Protein AF-A0A1Y1NL83-F1 (afdb_monomer)

Radius of gyration: 19.1 Å; Cα contacts (8 Å, |Δi|>4): 138; chains: 1; bounding box: 38×52×36 Å

Structure (mmCIF, N/CA/C/O backbone):
data_AF-A0A1Y1NL83-F1
#
_entry.id   AF-A0A1Y1NL83-F1
#
loop_
_atom_site.group_PDB
_atom_site.id
_atom_site.type_symbol
_atom_site.label_atom_id
_atom_site.label_alt_id
_atom_site.label_comp_id
_atom_site.label_asym_id
_atom_site.label_entity_id
_atom_site.label_seq_id
_atom_site.pdbx_PDB_ins_code
_atom_site.Cartn_x
_atom_site.Cartn_y
_atom_site.Cartn_z
_atom_site.occupancy
_atom_site.B_iso_or_equiv
_atom_site.auth_seq_id
_atom_site.auth_comp_id
_atom_site.auth_asym_id
_atom_site.auth_atom_id
_atom_site.pdbx_PDB_model_num
ATOM 1 N N . PRO A 1 1 ? -13.662 3.925 -12.453 1.00 82.75 1 PRO A N 1
ATOM 2 C CA . PRO A 1 1 ? -12.455 3.319 -13.076 1.00 82.75 1 PRO A CA 1
ATOM 3 C C . PRO A 1 1 ? -11.272 3.235 -12.094 1.00 82.75 1 PRO A C 1
ATOM 5 O O . PRO A 1 1 ? -10.586 2.224 -12.087 1.00 82.75 1 PRO A O 1
ATOM 8 N N . CYS A 1 2 ? -11.074 4.260 -11.257 1.00 91.31 2 CYS A N 1
ATOM 9 C CA . CYS A 1 2 ? -10.021 4.361 -10.236 1.00 91.31 2 CYS A CA 1
ATOM 10 C C . CYS A 1 2 ? -10.438 3.704 -8.905 1.00 91.31 2 CYS A C 1
ATOM 12 O O . CYS A 1 2 ? -10.749 4.394 -7.939 1.00 91.31 2 CYS A O 1
ATOM 14 N N . ASN A 1 3 ? -10.553 2.378 -8.871 1.00 91.81 3 ASN A N 1
ATOM 15 C CA . ASN A 1 3 ? -10.803 1.620 -7.640 1.00 91.81 3 ASN A CA 1
ATOM 16 C C . ASN A 1 3 ? -9.880 0.398 -7.585 1.00 91.81 3 ASN A C 1
ATOM 18 O O . ASN A 1 3 ? -9.359 -0.014 -8.624 1.00 91.81 3 ASN A O 1
ATOM 22 N N . PHE A 1 4 ? -9.712 -0.165 -6.384 1.00 90.75 4 PHE A N 1
ATOM 23 C CA . PHE A 1 4 ? -8.847 -1.320 -6.155 1.00 90.75 4 PHE A CA 1
ATOM 24 C C . PHE A 1 4 ? -9.232 -2.497 -7.053 1.00 90.75 4 PHE A C 1
ATOM 26 O O . PHE A 1 4 ? -8.414 -2.936 -7.838 1.00 90.75 4 PHE A O 1
ATOM 33 N N . GLU A 1 5 ? -10.491 -2.929 -7.042 1.00 90.81 5 GLU A N 1
ATOM 34 C CA . GLU A 1 5 ? -10.956 -4.121 -7.770 1.00 90.81 5 GLU A CA 1
ATOM 35 C C . GLU A 1 5 ? -10.702 -4.077 -9.289 1.00 90.81 5 GLU A C 1
ATOM 37 O O . GLU A 1 5 ? -10.311 -5.058 -9.920 1.00 90.81 5 GLU A O 1
ATOM 42 N N . SER A 1 6 ? -10.929 -2.916 -9.906 1.00 90.62 6 SER A N 1
ATOM 43 C CA . SER A 1 6 ? -10.811 -2.719 -11.356 1.00 90.62 6 SER A CA 1
ATOM 44 C C . SER A 1 6 ? -9.396 -2.328 -11.791 1.00 90.62 6 SER A C 1
ATOM 46 O O . SER A 1 6 ? -9.104 -2.295 -12.987 1.00 90.62 6 SER A O 1
ATOM 48 N N . GLY A 1 7 ? -8.510 -1.984 -10.858 1.00 88.94 7 GLY A N 1
ATOM 49 C CA . GLY A 1 7 ? -7.167 -1.504 -11.164 1.00 88.94 7 GLY A CA 1
ATOM 50 C C . GLY A 1 7 ? -6.213 -2.601 -11.663 1.00 88.94 7 GLY A C 1
ATOM 51 O O . GLY A 1 7 ? -5.756 -2.530 -12.809 1.00 88.94 7 GLY A O 1
ATOM 52 N N . PRO A 1 8 ? -5.866 -3.606 -10.836 1.00 85.38 8 PRO A N 1
ATOM 53 C CA . PRO A 1 8 ? -4.797 -4.556 -11.121 1.00 85.38 8 PRO A CA 1
ATOM 54 C C . PRO A 1 8 ? -5.231 -5.591 -12.167 1.00 85.38 8 PRO A C 1
ATOM 56 O O . PRO A 1 8 ? -4.404 -6.052 -12.961 1.00 85.38 8 PRO A O 1
ATOM 59 N N . GLY A 1 9 ? -6.534 -5.892 -12.228 1.00 85.50 9 GLY A N 1
ATOM 60 C CA . GLY A 1 9 ? -7.085 -6.993 -13.019 1.00 85.50 9 GLY A CA 1
ATOM 61 C C . GLY A 1 9 ? -6.785 -8.362 -12.410 1.00 85.50 9 GLY A C 1
ATOM 62 O O . GLY A 1 9 ? -6.584 -9.318 -13.151 1.00 85.50 9 GLY A O 1
ATOM 63 N N . GLU A 1 10 ? -6.697 -8.442 -11.080 1.00 84.31 10 GLU A N 1
ATOM 64 C CA . GLU A 1 10 ? -6.437 -9.692 -10.354 1.00 84.31 10 GLU A CA 1
ATOM 65 C C . GLU A 1 10 ? -7.654 -10.622 -10.315 1.00 84.31 10 GLU A C 1
ATOM 67 O O . GLU A 1 10 ? -7.510 -11.843 -10.339 1.00 84.31 10 GLU A O 1
ATOM 72 N N . ASN A 1 11 ? -8.860 -10.049 -10.303 1.00 86.44 11 ASN A N 1
ATOM 73 C CA . ASN A 1 11 ? -10.109 -10.787 -10.336 1.00 86.44 11 ASN A CA 1
ATOM 74 C C . ASN A 1 11 ? -10.610 -10.905 -11.782 1.00 86.44 11 ASN A C 1
ATOM 76 O O . ASN A 1 11 ? -11.045 -9.921 -12.378 1.00 86.44 11 ASN A O 1
ATOM 80 N N . LEU A 1 12 ? -10.603 -12.124 -12.328 1.00 84.25 12 LEU A N 1
ATOM 81 C CA . LEU A 1 12 ? -11.037 -12.410 -13.704 1.00 84.25 12 LEU A CA 1
ATOM 82 C C . LEU A 1 12 ? -12.517 -12.080 -13.968 1.00 84.25 12 LEU A C 1
ATOM 84 O O . LEU A 1 12 ? -12.919 -11.960 -15.124 1.00 84.25 12 LEU A O 1
ATOM 88 N N . LEU A 1 13 ? -13.330 -11.935 -12.917 1.00 89.81 13 LEU A N 1
ATOM 89 C CA . LEU A 1 13 ? -14.743 -11.559 -13.021 1.00 89.81 13 LEU A CA 1
ATOM 90 C C . LEU A 1 13 ? -14.950 -10.043 -13.167 1.00 89.81 13 LEU A C 1
ATOM 92 O O . LEU A 1 13 ? -16.065 -9.607 -13.454 1.00 89.81 13 LEU A O 1
ATOM 96 N N . ILE A 1 14 ? -13.905 -9.236 -12.964 1.00 88.50 14 ILE A N 1
ATOM 97 C CA . ILE A 1 14 ? -13.971 -7.774 -12.961 1.00 88.50 14 ILE A CA 1
ATOM 98 C C . ILE A 1 14 ? -13.162 -7.229 -14.137 1.00 88.50 14 ILE A C 1
ATOM 100 O O . ILE A 1 14 ? -12.010 -7.595 -14.363 1.00 88.50 14 ILE A O 1
ATOM 104 N N . LEU A 1 15 ? -13.770 -6.324 -14.909 1.00 90.25 15 LEU A N 1
ATOM 105 C CA . LEU A 1 15 ? -13.093 -5.698 -16.041 1.00 90.25 15 LEU A CA 1
ATOM 106 C C . LEU A 1 15 ? -11.929 -4.822 -15.561 1.00 90.25 15 LEU A C 1
ATOM 108 O O . LEU A 1 15 ? -12.107 -3.911 -14.750 1.00 90.25 15 LEU A O 1
ATOM 112 N N . LYS A 1 16 ? -10.744 -5.063 -16.127 1.00 90.38 16 LYS A N 1
ATOM 113 C CA . LYS A 1 16 ? -9.542 -4.283 -15.836 1.00 90.38 16 LYS A CA 1
ATOM 114 C C . LYS A 1 16 ? -9.620 -2.897 -16.481 1.00 90.38 16 LYS A C 1
ATOM 116 O O . LYS A 1 16 ? -9.571 -2.767 -17.701 1.00 90.38 16 LYS A O 1
ATOM 121 N N . ALA A 1 17 ? -9.674 -1.862 -15.649 1.00 91.75 17 ALA A N 1
ATOM 122 C CA . ALA A 1 17 ? -9.566 -0.459 -16.043 1.00 91.75 17 ALA A CA 1
ATOM 123 C C . ALA A 1 17 ? -8.107 0.034 -16.092 1.00 91.75 17 ALA A C 1
ATOM 125 O O . ALA A 1 17 ? -7.806 0.970 -16.834 1.00 91.75 17 ALA A O 1
ATOM 126 N N . GLY A 1 18 ? -7.209 -0.563 -15.294 1.00 89.44 18 GLY A N 1
ATOM 127 C CA . GLY A 1 18 ? -5.777 -0.229 -15.280 1.00 89.44 18 GLY A CA 1
ATOM 128 C C . GLY A 1 18 ? -5.438 1.185 -14.793 1.00 89.44 18 GLY A C 1
ATOM 129 O O . GLY A 1 18 ? -4.314 1.629 -14.994 1.00 89.44 18 GLY A O 1
ATOM 130 N N . GLN A 1 19 ? -6.398 1.898 -14.198 1.00 93.88 19 GLN A N 1
ATOM 131 C CA . GLN A 1 19 ? -6.201 3.246 -13.653 1.00 93.88 19 GLN A CA 1
ATOM 132 C C . GLN A 1 19 ? -5.699 3.191 -12.213 1.00 93.88 19 GLN A C 1
ATOM 134 O O . GLN A 1 19 ? -6.014 2.238 -11.493 1.00 93.88 19 GLN A O 1
ATOM 139 N N . ASP A 1 20 ? -4.967 4.225 -11.789 1.00 93.81 20 ASP A N 1
ATOM 140 C CA . ASP A 1 20 ? -4.488 4.336 -10.416 1.00 93.81 20 ASP A CA 1
ATOM 141 C C . ASP A 1 20 ? -5.633 4.477 -9.404 1.00 93.81 20 ASP A C 1
ATOM 143 O O . ASP A 1 20 ? -6.681 5.062 -9.682 1.00 93.81 20 ASP A O 1
ATOM 147 N N . PHE A 1 21 ? -5.424 3.911 -8.217 1.00 94.31 21 PHE A N 1
ATOM 148 C CA . PHE A 1 21 ? -6.301 4.056 -7.050 1.00 94.31 21 PHE A CA 1
ATOM 149 C C . PHE A 1 21 ? -5.529 4.373 -5.763 1.00 94.31 21 PHE A C 1
ATOM 151 O O . PHE A 1 21 ? -6.127 4.870 -4.812 1.00 94.31 21 PHE A O 1
ATOM 158 N N . TYR A 1 22 ? -4.210 4.146 -5.735 1.00 95.44 22 TYR A N 1
ATOM 159 C CA . TYR A 1 22 ? -3.332 4.620 -4.666 1.00 95.44 22 TYR A CA 1
ATOM 160 C C . TYR A 1 22 ? -2.203 5.477 -5.209 1.00 95.44 22 TYR A C 1
ATOM 162 O O . TYR A 1 22 ? -1.692 5.258 -6.309 1.00 95.44 22 TYR A O 1
ATOM 170 N N . ARG A 1 23 ? -1.788 6.430 -4.373 1.00 96.44 23 ARG A N 1
ATOM 171 C CA . ARG A 1 23 ? -0.662 7.312 -4.630 1.00 96.44 23 ARG A CA 1
ATOM 172 C C . ARG A 1 23 ? 0.192 7.446 -3.380 1.00 96.44 23 ARG A C 1
ATOM 174 O O . ARG A 1 23 ? -0.280 7.912 -2.348 1.00 96.44 23 ARG A O 1
ATOM 181 N N . ILE A 1 24 ? 1.445 7.034 -3.490 1.00 96.81 24 ILE A N 1
ATOM 182 C CA . ILE A 1 24 ? 2.416 7.031 -2.401 1.00 96.81 24 ILE A CA 1
ATOM 183 C C . ILE A 1 24 ? 3.375 8.189 -2.647 1.00 96.81 24 ILE A C 1
ATOM 185 O O . ILE A 1 24 ? 4.128 8.182 -3.622 1.00 96.81 24 ILE A O 1
ATOM 189 N N . PHE A 1 25 ? 3.334 9.190 -1.770 1.00 96.19 25 PHE A N 1
ATOM 190 C CA . PHE A 1 25 ? 4.193 10.367 -1.844 1.00 96.19 25 PHE A CA 1
ATOM 191 C C . PHE A 1 25 ? 5.420 10.182 -0.954 1.00 96.19 25 PHE A C 1
ATOM 193 O O . PHE A 1 25 ? 5.300 9.965 0.249 1.00 96.19 25 PHE A O 1
ATOM 200 N N . GLY A 1 26 ? 6.598 10.293 -1.556 1.00 93.12 26 GLY A N 1
ATOM 201 C CA . GLY A 1 26 ? 7.878 10.349 -0.866 1.00 93.12 26 GLY A CA 1
ATOM 202 C C . GLY A 1 26 ? 8.528 11.722 -1.010 1.00 93.12 26 GLY A C 1
ATOM 203 O O . GLY A 1 26 ? 8.049 12.602 -1.723 1.00 93.12 26 GLY A O 1
ATOM 204 N N . THR A 1 27 ? 9.671 11.902 -0.356 1.00 90.69 27 THR A N 1
ATOM 205 C CA . THR A 1 27 ? 10.441 13.153 -0.442 1.00 90.69 27 THR A CA 1
ATOM 206 C C . THR A 1 27 ? 11.020 13.397 -1.836 1.00 90.69 27 THR A C 1
ATOM 208 O O . THR A 1 27 ? 11.281 14.546 -2.189 1.00 90.69 27 THR A O 1
ATOM 211 N N . GLU A 1 28 ? 11.230 12.343 -2.629 1.00 89.88 28 GLU A N 1
ATOM 212 C CA . GLU A 1 28 ? 11.911 12.402 -3.933 1.00 89.88 28 GLU A CA 1
ATOM 213 C C . GLU A 1 28 ? 10.986 12.204 -5.137 1.00 89.88 28 GLU A C 1
ATOM 215 O O . GLU A 1 28 ? 11.411 12.354 -6.283 1.00 89.88 28 GLU A O 1
ATOM 220 N N . GLY A 1 29 ? 9.723 11.871 -4.894 1.00 92.81 29 GLY A N 1
ATOM 221 C CA . GLY A 1 29 ? 8.799 11.527 -5.956 1.00 92.81 29 GLY A CA 1
ATOM 222 C C . GLY A 1 29 ? 7.520 10.894 -5.442 1.00 92.81 29 GLY A C 1
ATOM 223 O O . GLY A 1 29 ? 7.232 10.880 -4.247 1.00 92.81 29 GLY A O 1
ATOM 224 N N . CYS A 1 30 ? 6.742 10.380 -6.379 1.00 96.25 30 CYS A N 1
ATOM 225 C CA . CYS A 1 30 ? 5.409 9.877 -6.147 1.00 96.25 30 CYS A CA 1
ATOM 226 C C . CYS A 1 30 ? 5.156 8.650 -7.025 1.00 96.25 30 CYS A C 1
ATOM 228 O O . CYS A 1 30 ? 5.276 8.735 -8.246 1.00 96.25 30 CYS A O 1
ATOM 230 N N . LEU A 1 31 ? 4.775 7.531 -6.415 1.00 97.00 31 LEU A N 1
ATOM 231 C CA . LEU A 1 31 ? 4.408 6.301 -7.114 1.00 97.00 31 LEU A CA 1
ATOM 232 C C . LEU A 1 31 ? 2.887 6.149 -7.131 1.00 97.00 31 LEU A C 1
ATOM 234 O O . LEU A 1 31 ? 2.254 6.235 -6.077 1.00 97.00 31 LEU A O 1
ATOM 238 N N . SER A 1 32 ? 2.303 5.888 -8.297 1.00 96.00 32 SER A N 1
ATOM 239 C CA . SER A 1 32 ? 0.904 5.476 -8.418 1.00 96.00 32 SER A CA 1
ATOM 240 C C . SER A 1 32 ? 0.768 3.978 -8.705 1.00 96.00 32 SER A C 1
ATOM 242 O O . SER A 1 32 ? 1.616 3.350 -9.347 1.00 96.00 32 SER A O 1
ATOM 244 N N . VAL A 1 33 ? -0.295 3.392 -8.150 1.00 93.88 33 VAL A N 1
ATOM 245 C CA . VAL A 1 33 ? -0.607 1.959 -8.217 1.00 93.88 33 VAL A CA 1
ATOM 246 C C . VAL A 1 33 ? -2.039 1.803 -8.730 1.00 93.88 33 VAL A C 1
ATOM 248 O O . VAL A 1 33 ? -2.924 2.509 -8.237 1.00 93.88 33 VAL A O 1
ATOM 251 N N . PRO A 1 34 ? -2.294 0.905 -9.701 1.00 91.94 34 PRO A N 1
ATOM 252 C CA . PRO A 1 34 ? -1.407 -0.122 -10.247 1.00 91.94 34 PRO A CA 1
ATOM 253 C C . PRO A 1 34 ? -0.832 0.243 -11.622 1.00 91.94 34 PRO A C 1
ATOM 255 O O . PRO A 1 34 ? -0.259 -0.623 -12.273 1.00 91.94 34 PRO A O 1
ATOM 258 N N . ASP A 1 35 ? -0.997 1.488 -12.076 1.00 92.81 35 ASP A N 1
ATOM 259 C CA . ASP A 1 35 ? -0.529 1.984 -13.379 1.00 92.81 35 ASP A CA 1
ATOM 260 C C . ASP A 1 35 ? 1.004 2.148 -13.459 1.00 92.81 35 ASP A C 1
ATOM 262 O O . ASP A 1 35 ? 1.546 2.437 -14.525 1.00 92.81 35 ASP A O 1
ATOM 266 N N . ARG A 1 36 ? 1.701 1.927 -12.333 1.00 93.69 36 ARG A N 1
ATOM 267 C CA . ARG A 1 36 ? 3.165 1.828 -12.212 1.00 93.69 36 ARG A CA 1
ATOM 268 C C . ARG A 1 36 ? 3.894 3.113 -12.590 1.00 93.69 36 ARG A C 1
ATOM 270 O O . ARG A 1 36 ? 5.069 3.064 -12.959 1.00 93.69 36 ARG A O 1
ATOM 277 N N . ALA A 1 37 ? 3.225 4.261 -12.508 1.00 96.31 37 ALA A N 1
ATOM 278 C CA . ALA A 1 37 ? 3.850 5.532 -12.825 1.00 96.31 37 ALA A CA 1
ATOM 279 C C . ALA A 1 37 ? 4.629 6.063 -11.616 1.00 96.31 37 ALA A C 1
ATOM 281 O O . ALA A 1 37 ? 4.061 6.424 -10.585 1.00 96.31 37 ALA A O 1
ATOM 282 N N . LEU A 1 38 ? 5.947 6.144 -11.764 1.00 96.81 38 LEU A N 1
ATOM 283 C CA . LEU A 1 38 ? 6.826 6.870 -10.864 1.00 96.81 38 LEU A CA 1
ATOM 284 C C . LEU A 1 38 ? 7.055 8.276 -11.415 1.00 96.81 38 LEU A C 1
ATOM 286 O O . LEU A 1 38 ? 7.624 8.456 -12.492 1.00 96.81 38 LEU A O 1
ATOM 290 N N . TRP A 1 39 ? 6.626 9.268 -10.650 1.00 95.44 39 TRP A N 1
ATOM 2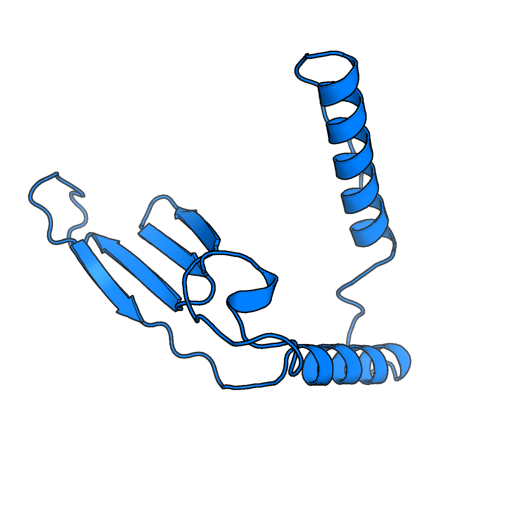91 C CA . TRP A 1 39 ? 6.841 10.680 -10.920 1.00 95.44 39 TRP A CA 1
ATOM 292 C C . TRP A 1 39 ? 7.969 11.206 -10.041 1.00 95.44 39 TRP A C 1
ATOM 294 O O . TRP A 1 39 ? 7.956 10.998 -8.829 1.00 95.44 39 TRP A O 1
ATOM 304 N N . SER A 1 40 ? 8.932 11.908 -10.625 1.00 94.00 40 SER A N 1
ATOM 305 C CA . SER A 1 40 ? 10.049 12.511 -9.889 1.00 94.00 40 SER A CA 1
ATOM 306 C C . SER A 1 40 ? 10.541 13.786 -10.572 1.00 94.00 40 SER A C 1
ATOM 308 O O . SER A 1 40 ? 10.287 14.008 -11.757 1.00 94.00 40 SER A O 1
ATOM 310 N N . CYS A 1 41 ? 11.241 14.638 -9.824 1.00 90.75 41 CYS A N 1
ATOM 311 C CA . CYS A 1 41 ? 11.931 15.799 -10.384 1.00 90.75 41 CYS A CA 1
ATOM 312 C C . CYS A 1 41 ? 13.375 15.415 -10.711 1.00 90.75 41 CYS A C 1
ATOM 314 O O . CYS A 1 41 ? 14.100 14.943 -9.835 1.00 90.75 41 CYS A O 1
ATOM 316 N N . ARG A 1 42 ? 13.817 15.658 -11.950 1.00 77.25 42 ARG A N 1
ATOM 317 C CA . ARG A 1 42 ? 15.184 15.321 -12.387 1.00 77.25 42 ARG A CA 1
ATOM 318 C C . ARG A 1 42 ? 16.253 16.126 -11.641 1.00 77.25 42 ARG A C 1
ATOM 320 O O . ARG A 1 42 ? 17.343 15.624 -11.372 1.00 77.25 42 ARG A O 1
ATOM 327 N N . ASP A 1 43 ? 15.954 17.388 -11.347 1.00 79.44 43 ASP A N 1
ATOM 328 C CA . ASP A 1 43 ? 16.881 18.306 -10.688 1.00 79.44 43 ASP A CA 1
ATOM 329 C C . ASP A 1 43 ? 16.802 18.187 -9.158 1.00 79.44 43 ASP A C 1
ATOM 331 O O . ASP A 1 43 ? 15.721 18.190 -8.563 1.00 79.44 43 ASP A O 1
ATOM 335 N N . LYS A 1 44 ? 17.974 18.161 -8.513 1.00 73.50 44 LYS A N 1
ATOM 336 C CA . LYS A 1 44 ? 18.122 18.185 -7.054 1.00 73.50 44 LYS A CA 1
ATOM 337 C C . LYS A 1 44 ? 17.577 19.465 -6.425 1.00 73.50 44 LYS A C 1
ATOM 339 O O . LYS A 1 44 ? 17.208 19.428 -5.256 1.00 73.50 44 LYS A O 1
ATOM 344 N N . SER A 1 45 ? 17.513 20.571 -7.172 1.00 77.00 45 SER A N 1
ATOM 345 C CA . SER A 1 45 ? 16.954 21.832 -6.669 1.00 77.00 45 SER A CA 1
ATOM 346 C C . SER A 1 45 ? 15.442 21.763 -6.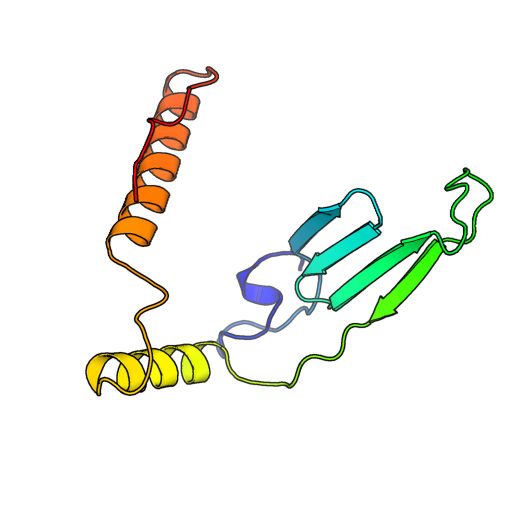409 1.00 77.00 45 SER A C 1
ATOM 348 O O . SER A 1 45 ? 14.940 22.559 -5.618 1.00 77.00 45 SER A O 1
ATOM 350 N N . ARG A 1 46 ? 14.730 20.804 -7.038 1.00 78.00 46 ARG A N 1
ATOM 351 C CA . ARG A 1 46 ? 13.281 20.547 -6.884 1.00 78.00 46 ARG A CA 1
ATOM 352 C C . ARG A 1 46 ? 12.440 21.831 -6.920 1.00 78.00 46 ARG A C 1
ATOM 354 O O . ARG A 1 46 ? 11.527 22.024 -6.121 1.00 78.00 46 ARG A O 1
ATOM 361 N N . SER A 1 47 ? 12.774 22.726 -7.844 1.00 84.50 47 SER A N 1
ATOM 362 C CA . SER A 1 47 ? 12.069 23.990 -8.039 1.00 84.50 47 SER A CA 1
ATOM 363 C C . SER A 1 47 ? 10.829 23.810 -8.919 1.00 84.50 47 SER A C 1
ATOM 365 O O . SER A 1 47 ? 10.710 22.828 -9.649 1.00 84.50 47 SER A O 1
ATOM 367 N N . TRP A 1 48 ? 9.941 24.806 -8.941 1.00 87.19 48 TRP A N 1
ATOM 368 C CA . TRP A 1 48 ? 8.797 24.846 -9.866 1.00 87.19 48 TRP A CA 1
ATOM 369 C C . TRP A 1 48 ? 9.182 24.778 -11.352 1.00 87.19 48 TRP A C 1
ATOM 371 O O . TRP A 1 48 ? 8.346 24.441 -12.183 1.00 87.19 48 TRP A O 1
ATOM 381 N N . HIS A 1 49 ? 10.434 25.099 -11.690 1.00 88.38 49 HIS A N 1
ATOM 382 C CA . HIS A 1 49 ? 10.958 25.053 -13.057 1.00 88.38 49 HIS A CA 1
ATOM 383 C C . HIS A 1 49 ? 11.717 23.757 -13.360 1.00 88.38 49 HIS A C 1
ATOM 385 O O . HIS A 1 49 ? 12.207 23.575 -14.473 1.00 88.38 49 HIS A O 1
ATOM 391 N N . SER A 1 50 ? 11.864 22.875 -12.372 1.00 88.81 50 SER A N 1
ATOM 392 C CA . SER A 1 50 ? 12.538 21.599 -12.556 1.00 88.81 50 SER A CA 1
ATOM 393 C C . SER A 1 50 ? 11.663 20.669 -13.394 1.00 88.81 50 SER A C 1
ATOM 395 O O . SER A 1 50 ? 10.455 20.572 -13.191 1.00 88.81 50 SER A O 1
ATOM 397 N N . GLU A 1 51 ? 12.284 19.967 -14.338 1.00 91.00 51 GLU A N 1
ATOM 398 C CA . GLU A 1 51 ? 11.590 18.999 -15.182 1.00 91.00 51 GLU A CA 1
ATOM 399 C C . GLU A 1 51 ? 11.024 17.853 -14.329 1.00 91.00 51 GLU A C 1
ATOM 401 O O . GLU A 1 51 ? 11.765 17.180 -13.599 1.00 91.00 51 GLU A O 1
ATOM 406 N N . ILE A 1 52 ? 9.714 17.630 -14.446 1.00 92.94 52 ILE A N 1
ATOM 407 C CA . ILE A 1 52 ? 9.029 16.468 -13.883 1.00 92.94 52 ILE A CA 1
ATOM 408 C C . ILE A 1 52 ? 9.090 15.346 -14.913 1.00 92.94 52 ILE A C 1
ATOM 410 O O . ILE A 1 52 ? 8.642 15.499 -16.049 1.00 92.94 52 ILE A O 1
ATOM 414 N N . THR A 1 53 ? 9.610 14.199 -14.498 1.00 94.12 53 THR A N 1
ATOM 415 C CA . THR A 1 53 ? 9.708 13.004 -15.330 1.00 94.12 53 THR A CA 1
ATOM 416 C C . THR A 1 53 ? 8.742 11.936 -14.848 1.00 94.12 53 THR A C 1
ATOM 418 O O . THR A 1 53 ? 8.589 11.733 -13.644 1.00 94.12 53 THR A O 1
ATOM 421 N N . ARG A 1 54 ? 8.125 11.228 -15.799 1.00 95.31 54 ARG A N 1
ATOM 422 C CA . ARG A 1 54 ? 7.361 10.003 -15.554 1.00 95.31 54 ARG A CA 1
ATOM 423 C C . ARG A 1 54 ? 8.177 8.816 -16.038 1.00 95.31 54 ARG A C 1
ATOM 425 O O . ARG A 1 54 ? 8.568 8.772 -17.203 1.00 95.31 54 ARG A O 1
ATOM 432 N N . GLN A 1 55 ? 8.371 7.841 -15.168 1.00 95.94 55 GLN A N 1
ATOM 433 C CA . GLN A 1 55 ? 8.894 6.530 -15.513 1.00 95.94 55 GLN A CA 1
ATOM 434 C C . GLN A 1 55 ? 7.816 5.488 -15.235 1.00 95.94 55 GLN A C 1
ATOM 436 O O . GLN A 1 55 ? 7.181 5.515 -14.187 1.00 95.94 55 GLN A O 1
ATOM 441 N N . GLU A 1 56 ? 7.616 4.561 -16.162 1.00 95.50 56 GLU A N 1
ATOM 442 C CA . GLU A 1 56 ? 6.808 3.375 -15.898 1.00 95.50 56 GLU A CA 1
ATOM 443 C C . GLU A 1 56 ? 7.707 2.282 -15.320 1.00 95.50 56 GLU A C 1
ATOM 445 O O . GLU A 1 56 ? 8.722 1.920 -15.921 1.00 95.50 56 GLU A O 1
ATOM 450 N N . ILE A 1 57 ? 7.377 1.797 -14.125 1.00 94.56 57 ILE A N 1
ATOM 451 C CA . ILE A 1 57 ? 8.114 0.705 -13.495 1.00 94.56 57 ILE A CA 1
ATOM 452 C C . ILE A 1 57 ? 7.637 -0.608 -14.111 1.00 94.56 57 ILE A C 1
ATOM 454 O O . ILE A 1 57 ? 6.460 -0.959 -14.028 1.00 94.56 57 ILE A O 1
ATOM 458 N N . HIS A 1 58 ? 8.564 -1.353 -14.711 1.00 92.19 58 HIS A N 1
ATOM 459 C CA . HIS A 1 58 ? 8.263 -2.694 -15.195 1.00 92.19 58 HIS A CA 1
ATOM 460 C C . HIS A 1 58 ? 8.057 -3.645 -14.016 1.00 92.19 58 HIS A C 1
ATOM 462 O O . HIS A 1 58 ? 8.887 -3.721 -13.113 1.00 92.19 58 HIS A O 1
ATOM 468 N N . VAL A 1 59 ? 6.950 -4.380 -14.053 1.00 87.38 59 VAL A N 1
ATOM 469 C CA . VAL A 1 59 ? 6.649 -5.481 -13.137 1.00 87.38 59 VAL A CA 1
ATOM 470 C C . VAL A 1 59 ? 6.082 -6.607 -13.983 1.00 87.38 59 VAL A C 1
ATOM 472 O O . VAL A 1 59 ? 5.181 -6.374 -14.803 1.00 87.38 59 VAL A O 1
ATOM 475 N N . ASP A 1 60 ? 6.598 -7.815 -13.794 1.00 87.62 60 ASP A N 1
ATOM 476 C CA . ASP A 1 60 ? 6.137 -8.970 -14.550 1.00 87.62 60 ASP A CA 1
ATOM 477 C C . ASP A 1 60 ? 4.643 -9.209 -14.330 1.00 87.62 60 ASP A C 1
ATOM 479 O O . ASP A 1 60 ? 4.081 -8.965 -13.258 1.00 87.62 60 ASP A O 1
ATOM 483 N N . VAL A 1 61 ? 3.967 -9.615 -15.401 1.00 80.94 61 VAL A N 1
ATOM 484 C CA . VAL A 1 61 ? 2.541 -9.915 -15.337 1.00 80.94 61 VAL A CA 1
ATOM 485 C C . VAL A 1 61 ? 2.390 -11.275 -14.673 1.00 80.94 61 VAL A C 1
ATOM 487 O O . VAL A 1 61 ? 2.816 -12.288 -15.219 1.00 80.94 61 VAL A O 1
ATOM 490 N N . ALA A 1 62 ? 1.756 -11.281 -13.511 1.00 84.38 62 ALA A N 1
ATOM 491 C CA . ALA A 1 62 ? 1.366 -12.480 -12.791 1.00 84.38 62 ALA A CA 1
ATOM 492 C C . ALA A 1 62 ? -0.029 -12.273 -12.200 1.00 84.38 62 ALA A C 1
ATOM 494 O O . ALA A 1 62 ? -0.464 -11.133 -12.011 1.00 84.38 62 ALA A O 1
ATOM 495 N N . VAL A 1 63 ? -0.728 -13.369 -11.912 1.00 84.19 63 VAL A N 1
ATOM 496 C CA . VAL A 1 63 ? -2.011 -13.330 -11.207 1.00 84.19 63 VAL A CA 1
ATOM 497 C C . VAL A 1 63 ? -1.713 -13.272 -9.703 1.00 84.19 63 VAL A C 1
ATOM 499 O O . VAL A 1 63 ? -1.162 -14.237 -9.172 1.00 84.19 63 VAL A O 1
ATOM 502 N N . PRO A 1 64 ? -2.053 -12.181 -8.986 1.00 85.81 64 PRO A N 1
ATOM 503 C CA . PRO A 1 64 ? -1.704 -12.038 -7.569 1.00 85.81 64 PRO A CA 1
ATOM 504 C C . PRO A 1 64 ? -2.193 -13.196 -6.693 1.00 85.81 64 PRO A C 1
ATOM 506 O O . PRO A 1 64 ? -1.456 -13.653 -5.824 1.00 85.81 64 PRO A O 1
ATOM 509 N N . PHE A 1 65 ? -3.385 -13.735 -6.970 1.00 87.19 65 PHE A N 1
ATOM 510 C CA . PHE A 1 65 ? -3.919 -14.893 -6.247 1.00 87.19 65 PHE A CA 1
ATOM 511 C C . PHE A 1 65 ? -3.088 -16.168 -6.430 1.00 87.19 65 PHE A C 1
ATOM 513 O O . PHE A 1 65 ? -2.946 -16.935 -5.481 1.00 87.19 65 PHE A O 1
ATOM 520 N N . GLU A 1 66 ? -2.511 -16.394 -7.614 1.00 90.19 66 GLU A N 1
ATOM 521 C CA . GLU A 1 66 ? -1.622 -17.540 -7.842 1.00 90.19 66 GLU A CA 1
ATOM 522 C C . GLU A 1 66 ? -0.330 -17.386 -7.036 1.00 90.19 66 GLU A C 1
ATOM 524 O O . GLU A 1 66 ? 0.091 -18.328 -6.366 1.00 90.19 66 GLU A O 1
ATOM 529 N N . LEU A 1 67 ? 0.255 -16.182 -7.032 1.00 91.81 67 LEU A N 1
ATOM 530 C CA . LEU A 1 67 ? 1.450 -15.881 -6.238 1.00 91.81 67 LEU A CA 1
ATOM 531 C C . LEU A 1 67 ? 1.187 -16.028 -4.734 1.00 91.81 67 LEU A C 1
ATOM 533 O O . LEU A 1 67 ? 1.999 -16.615 -4.022 1.00 91.81 67 LEU A O 1
ATOM 537 N N . GLN A 1 68 ? 0.044 -15.538 -4.249 1.00 92.44 68 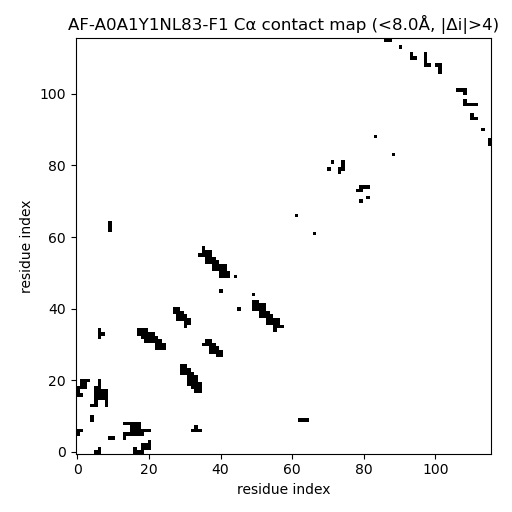GLN A N 1
ATOM 538 C CA . GLN A 1 68 ? -0.327 -15.628 -2.838 1.00 92.44 68 GLN A CA 1
ATOM 539 C C . GLN A 1 68 ? -0.568 -17.080 -2.401 1.00 92.44 68 GLN A C 1
ATOM 541 O O . GLN A 1 68 ? -0.113 -17.483 -1.330 1.00 92.44 68 GLN A O 1
ATOM 546 N N . LEU A 1 69 ? -1.243 -17.884 -3.230 1.00 94.06 69 LEU A N 1
ATOM 547 C CA . LEU A 1 69 ? -1.446 -19.305 -2.952 1.00 94.06 69 LEU A CA 1
ATOM 548 C C . LEU A 1 69 ? -0.118 -20.069 -2.962 1.00 94.06 69 LEU A C 1
ATOM 550 O O . LEU A 1 69 ? 0.116 -20.899 -2.084 1.00 94.06 69 LEU A O 1
ATOM 554 N N . GLN A 1 70 ? 0.762 -19.776 -3.922 1.00 95.69 70 GLN A N 1
ATOM 555 C CA . GLN A 1 70 ? 2.082 -20.395 -3.985 1.00 95.69 70 GLN A CA 1
ATOM 556 C C . GLN A 1 70 ? 2.918 -20.061 -2.743 1.00 95.69 70 GLN A C 1
ATOM 558 O O . GLN A 1 70 ? 3.504 -20.971 -2.156 1.00 95.69 70 GLN A O 1
ATOM 563 N N . HIS A 1 71 ? 2.918 -18.797 -2.303 1.00 95.88 71 HIS A N 1
ATOM 564 C CA . HIS A 1 71 ? 3.573 -18.377 -1.061 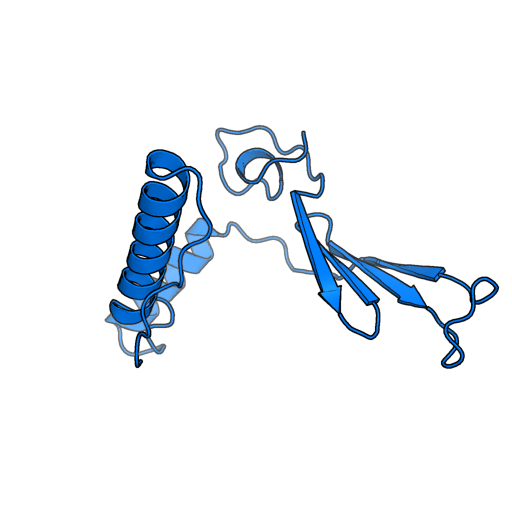1.00 95.88 71 HIS A CA 1
ATOM 565 C C . HIS A 1 71 ? 3.015 -19.133 0.151 1.00 95.88 71 HIS A C 1
ATOM 567 O O . HIS A 1 71 ? 3.773 -19.665 0.956 1.00 95.88 71 HIS A O 1
ATOM 573 N N . PHE A 1 72 ? 1.688 -19.261 0.255 1.00 95.75 72 PHE A N 1
ATOM 574 C CA . PHE A 1 72 ? 1.052 -20.014 1.338 1.00 95.75 72 PHE A CA 1
ATOM 575 C C . PHE A 1 72 ? 1.498 -21.486 1.369 1.00 95.75 72 PHE A C 1
ATOM 577 O O . PHE A 1 72 ? 1.850 -22.002 2.431 1.00 95.75 72 PHE A O 1
ATOM 584 N N . ILE A 1 73 ? 1.531 -22.155 0.211 1.00 97.25 73 ILE A N 1
ATOM 585 C CA . I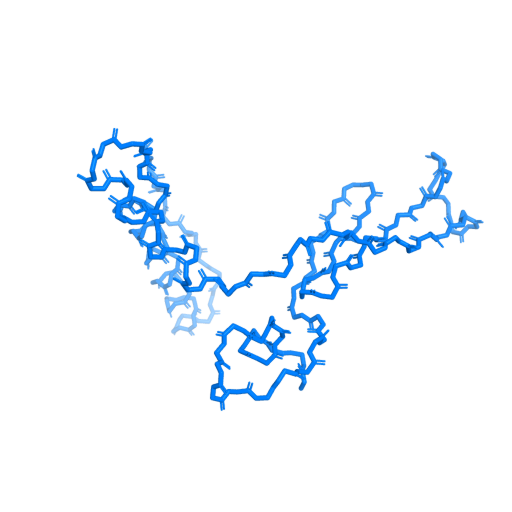LE A 1 73 ? 2.005 -23.544 0.094 1.00 97.25 73 ILE A CA 1
ATOM 586 C C . ILE A 1 73 ? 3.474 -23.651 0.524 1.00 97.25 73 ILE A C 1
ATOM 588 O O . ILE A 1 73 ? 3.820 -24.547 1.296 1.00 97.25 73 ILE A O 1
ATOM 592 N N . ASN A 1 74 ? 4.326 -22.733 0.058 1.00 97.75 74 ASN A N 1
ATOM 593 C CA . ASN A 1 74 ? 5.746 -22.705 0.405 1.00 97.75 74 ASN A CA 1
ATOM 594 C C . ASN A 1 74 ? 5.949 -22.494 1.909 1.00 97.75 74 ASN A C 1
ATOM 596 O O . ASN A 1 74 ? 6.749 -23.203 2.519 1.00 97.75 74 ASN A O 1
ATOM 600 N N . ALA A 1 75 ? 5.192 -21.581 2.517 1.00 96.50 75 ALA A N 1
ATOM 601 C CA . ALA A 1 75 ? 5.293 -21.272 3.936 1.00 96.50 75 ALA A CA 1
ATOM 602 C C . ALA A 1 75 ? 4.867 -22.448 4.826 1.00 96.50 75 ALA A C 1
ATOM 604 O O . ALA A 1 75 ? 5.593 -22.832 5.741 1.00 96.50 75 ALA A O 1
ATOM 605 N N . VAL A 1 76 ? 3.740 -23.101 4.517 1.00 96.00 76 VAL A N 1
ATOM 606 C CA . VAL A 1 76 ? 3.307 -24.317 5.234 1.00 96.00 76 VAL A CA 1
ATOM 607 C C . VAL A 1 76 ? 4.299 -25.471 5.033 1.00 96.00 76 VAL A C 1
ATOM 609 O O . VAL A 1 76 ? 4.481 -26.296 5.927 1.00 96.00 76 VAL A O 1
ATOM 612 N N . GLY A 1 77 ? 4.970 -25.516 3.879 1.00 96.94 77 GLY A N 1
ATOM 613 C CA . GLY A 1 77 ? 6.044 -26.463 3.579 1.00 96.94 77 GLY A CA 1
ATOM 614 C C . GLY A 1 77 ? 7.403 -26.131 4.209 1.00 96.94 77 GLY A C 1
ATOM 615 O O . GLY A 1 77 ? 8.333 -26.920 4.049 1.00 96.94 77 GLY A O 1
ATOM 616 N N . GLY A 1 78 ? 7.544 -24.995 4.902 1.00 96.69 78 GLY A N 1
ATOM 617 C CA . GLY A 1 78 ? 8.805 -24.545 5.504 1.00 96.69 78 GLY A CA 1
ATOM 618 C C . GLY A 1 78 ? 9.862 -24.074 4.497 1.00 96.69 78 GLY A C 1
ATOM 619 O O . GLY A 1 78 ? 11.048 -24.073 4.816 1.00 96.69 78 GLY A O 1
ATOM 620 N N . LEU A 1 79 ? 9.453 -23.721 3.275 1.00 97.69 79 LEU A N 1
ATOM 621 C CA . LEU A 1 79 ? 10.334 -23.217 2.215 1.00 97.69 79 LEU A CA 1
ATOM 622 C C . LEU A 1 79 ? 10.455 -21.687 2.218 1.00 97.69 79 LEU A C 1
ATOM 624 O O . LEU A 1 79 ? 11.422 -21.155 1.679 1.00 97.69 79 LEU A O 1
ATOM 628 N N . GLU A 1 80 ? 9.481 -20.994 2.804 1.00 96.81 80 GLU A N 1
ATOM 629 C CA . GLU A 1 80 ? 9.429 -19.536 2.920 1.00 96.81 80 GLU A CA 1
ATOM 630 C C . GLU A 1 80 ? 8.902 -19.140 4.305 1.00 96.81 80 GLU A C 1
ATOM 632 O O . GLU A 1 80 ? 8.147 -19.888 4.926 1.00 96.81 80 GLU A O 1
ATOM 637 N N . ASP A 1 81 ? 9.280 -17.957 4.787 1.00 95.44 81 ASP A N 1
ATOM 638 C CA . ASP A 1 81 ? 8.717 -17.404 6.019 1.00 95.44 81 ASP A CA 1
ATOM 639 C C . ASP A 1 81 ? 7.301 -16.868 5.774 1.00 95.44 81 ASP A C 1
ATOM 641 O O . ASP A 1 81 ? 6.992 -16.329 4.709 1.00 95.44 81 ASP A O 1
ATOM 645 N N . VAL A 1 82 ? 6.431 -16.971 6.780 1.00 92.50 82 VAL A N 1
ATOM 646 C CA . VAL A 1 82 ? 5.077 -16.405 6.718 1.00 92.50 82 VAL A CA 1
ATOM 647 C C . VAL A 1 82 ? 5.169 -14.879 6.733 1.00 92.50 82 VAL A C 1
ATOM 649 O O . VAL A 1 82 ? 5.499 -14.283 7.754 1.00 92.50 82 VAL A O 1
ATOM 652 N N . THR A 1 83 ? 4.837 -14.235 5.613 1.00 88.94 83 THR A N 1
ATOM 653 C CA . THR A 1 83 ? 4.838 -12.761 5.516 1.00 88.94 83 THR A CA 1
ATOM 654 C C . THR A 1 83 ? 3.527 -12.126 5.980 1.00 88.94 83 THR A C 1
ATOM 656 O O . THR A 1 83 ? 3.516 -10.999 6.466 1.00 88.94 83 THR A O 1
ATOM 659 N N . SER A 1 84 ? 2.414 -12.853 5.850 1.00 90.31 84 SER A N 1
ATOM 660 C CA . SER A 1 84 ? 1.085 -12.448 6.323 1.00 90.31 84 SER A CA 1
ATOM 661 C C . SER A 1 84 ? 0.786 -13.142 7.651 1.00 90.31 84 SER A C 1
ATOM 663 O O . SER A 1 84 ? 0.175 -14.211 7.680 1.00 90.31 84 SER A O 1
ATOM 665 N N . THR A 1 85 ? 1.287 -12.578 8.749 1.00 92.06 85 THR A N 1
ATOM 666 C CA . THR A 1 85 ? 1.186 -13.187 10.082 1.00 92.06 85 THR A CA 1
ATOM 667 C C . THR A 1 85 ? -0.144 -12.867 10.772 1.00 92.06 85 THR A C 1
ATOM 669 O O . THR A 1 85 ? -0.856 -11.935 10.379 1.00 92.06 85 THR A O 1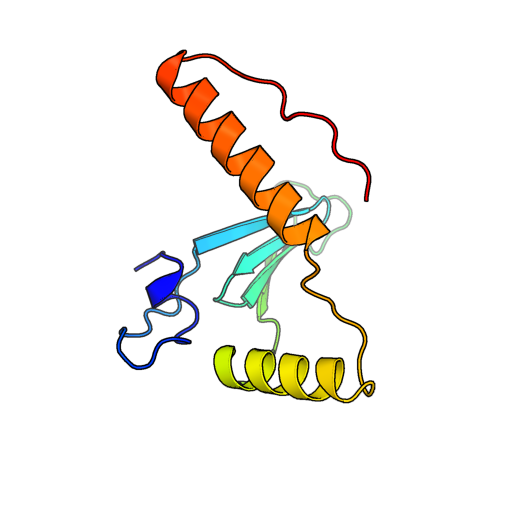
ATOM 672 N N . ALA A 1 86 ? -0.476 -13.611 11.833 1.00 92.44 86 ALA A N 1
ATOM 673 C CA . ALA A 1 86 ? -1.662 -13.335 12.647 1.00 92.44 86 ALA A CA 1
ATOM 674 C C . ALA A 1 86 ? -1.594 -11.939 13.288 1.00 92.44 86 ALA A C 1
ATOM 676 O O . ALA A 1 86 ? -2.608 -11.247 13.372 1.00 92.44 86 ALA A O 1
ATOM 677 N N . GLU A 1 87 ? -0.393 -11.508 13.669 1.00 93.44 87 GLU A N 1
ATOM 678 C CA . GLU A 1 87 ? -0.116 -10.202 14.255 1.00 93.44 87 GLU A CA 1
ATOM 679 C C . GLU A 1 87 ? -0.409 -9.081 13.255 1.00 93.44 87 GLU A C 1
ATOM 681 O O . GLU A 1 87 ? -1.123 -8.131 13.574 1.00 93.44 87 GLU A O 1
ATOM 686 N N . SER A 1 88 ? 0.040 -9.227 12.001 1.00 92.12 88 SER A N 1
ATOM 687 C CA . SER A 1 88 ? -0.275 -8.262 10.938 1.00 92.12 88 SER A CA 1
ATOM 688 C C . SER A 1 88 ? -1.785 -8.164 10.665 1.00 92.12 88 SER A C 1
ATOM 690 O O . SER A 1 88 ? -2.318 -7.071 10.461 1.00 92.12 88 SER A O 1
ATOM 692 N N . GLY A 1 89 ? -2.497 -9.296 10.731 1.00 93.88 89 GLY A N 1
ATOM 693 C CA . GLY A 1 89 ? -3.952 -9.345 10.598 1.00 93.88 89 GLY A CA 1
ATOM 694 C C . GLY A 1 89 ? -4.673 -8.660 11.761 1.00 93.88 89 GLY A C 1
ATOM 695 O O . GLY A 1 89 ? -5.616 -7.900 11.542 1.00 93.88 89 GLY A O 1
ATOM 696 N N . LEU A 1 90 ? -4.210 -8.875 12.996 1.00 95.00 90 LEU A N 1
ATOM 697 C CA . LEU A 1 90 ? -4.753 -8.207 14.178 1.00 95.00 90 LEU A CA 1
ATOM 698 C C . LEU A 1 90 ? -4.505 -6.694 14.133 1.00 95.00 90 LEU A C 1
ATOM 700 O O . LEU A 1 90 ? -5.430 -5.928 14.395 1.00 95.00 90 LEU A O 1
ATOM 704 N N . ALA A 1 91 ? -3.311 -6.258 13.726 1.00 94.50 91 ALA A N 1
ATOM 705 C CA . ALA A 1 91 ? -2.994 -4.842 13.547 1.00 94.50 91 ALA A CA 1
ATOM 706 C C . ALA A 1 91 ? -3.969 -4.155 12.574 1.00 94.50 91 ALA A C 1
ATOM 708 O O . ALA A 1 91 ? -4.476 -3.068 12.858 1.00 94.50 91 ALA A O 1
AT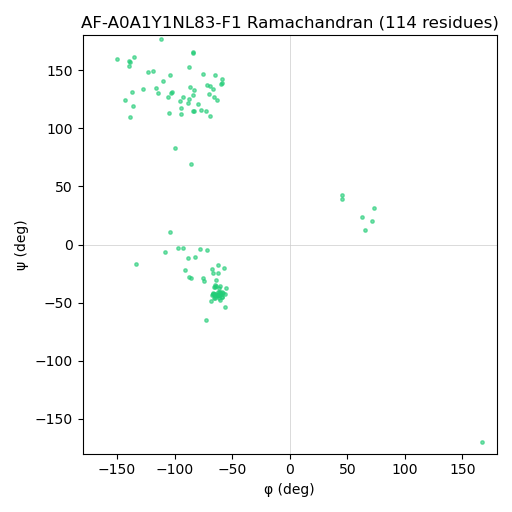OM 709 N N . ALA A 1 92 ? -4.305 -4.810 11.456 1.00 94.81 92 ALA A N 1
ATOM 710 C CA . ALA A 1 92 ? -5.298 -4.295 10.515 1.00 94.81 92 ALA A CA 1
ATOM 711 C C . ALA A 1 92 ? -6.697 -4.170 11.151 1.00 94.81 92 ALA A C 1
ATOM 713 O O . ALA A 1 92 ? -7.382 -3.167 10.948 1.00 94.81 92 ALA A O 1
ATOM 714 N N . LEU A 1 93 ? -7.115 -5.149 11.962 1.00 96.38 93 LEU A N 1
ATOM 715 C CA . LEU A 1 93 ? -8.398 -5.097 12.672 1.00 96.38 93 LEU A CA 1
ATOM 716 C C . LEU A 1 93 ? -8.450 -3.982 13.725 1.00 96.38 93 LEU A C 1
ATOM 718 O O . LEU A 1 93 ? -9.490 -3.340 13.863 1.00 96.38 93 LEU A O 1
ATOM 722 N N . ILE A 1 94 ? -7.342 -3.709 14.420 1.00 96.69 94 ILE A N 1
ATOM 723 C CA . ILE A 1 94 ? -7.235 -2.589 15.369 1.00 96.69 94 ILE A CA 1
ATOM 724 C C . ILE A 1 94 ? -7.488 -1.253 14.653 1.00 96.69 94 ILE A C 1
ATOM 726 O O . ILE A 1 94 ? -8.236 -0.414 15.155 1.00 96.69 94 ILE A O 1
ATOM 730 N N . VAL A 1 95 ? -6.932 -1.069 13.451 1.00 97.12 95 VAL A N 1
ATOM 731 C CA . VAL A 1 95 ? -7.186 0.127 12.631 1.00 97.12 95 VAL A CA 1
ATOM 732 C C . VAL A 1 95 ? -8.654 0.205 12.203 1.00 97.12 95 VAL A C 1
ATOM 734 O O . VAL A 1 95 ? -9.263 1.268 12.307 1.00 97.12 95 VAL A O 1
ATOM 737 N N . CYS A 1 96 ? -9.247 -0.907 11.759 1.00 97.62 96 CYS A N 1
ATOM 738 C CA . CYS A 1 96 ? -10.666 -0.953 11.394 1.00 97.62 96 CYS A CA 1
ATOM 739 C C . CYS A 1 96 ? -11.581 -0.563 12.565 1.00 97.62 96 CYS A C 1
ATOM 741 O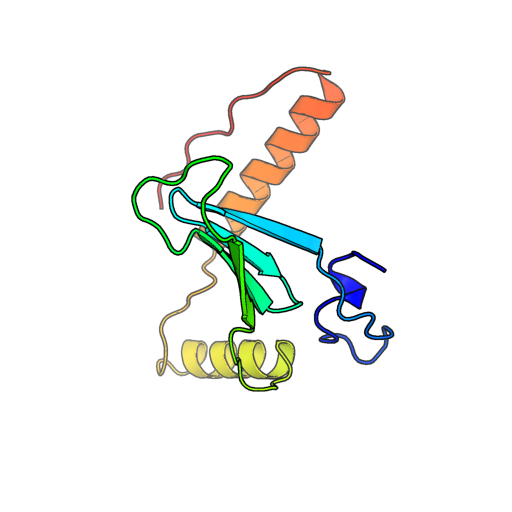 O . CYS A 1 96 ? -12.548 0.173 12.364 1.00 97.62 96 CYS A O 1
ATOM 743 N N . GLU A 1 97 ? -11.278 -1.020 13.781 1.00 97.69 97 GLU A N 1
ATOM 744 C CA . GLU A 1 97 ? -12.044 -0.655 14.974 1.00 97.69 97 GLU A CA 1
ATOM 745 C C . GLU A 1 97 ? -11.894 0.832 15.314 1.00 97.69 97 GLU A C 1
ATOM 747 O O . GLU A 1 97 ? -12.891 1.505 15.565 1.00 97.69 97 GLU A O 1
ATOM 752 N N . ALA A 1 98 ? -10.679 1.378 15.220 1.00 97.94 98 ALA A N 1
ATOM 753 C CA . ALA A 1 98 ? -10.442 2.807 15.411 1.00 97.94 98 ALA A CA 1
ATOM 754 C C . ALA A 1 98 ? -11.218 3.663 14.390 1.00 97.94 98 ALA A C 1
ATOM 756 O O . ALA A 1 98 ? -11.807 4.681 14.748 1.00 97.94 98 ALA A O 1
ATOM 757 N N . ILE A 1 99 ? -11.284 3.238 13.122 1.00 98.19 99 ILE A N 1
ATOM 758 C CA . ILE A 1 99 ? -12.089 3.922 12.097 1.00 98.19 99 ILE A CA 1
ATOM 759 C C . ILE A 1 99 ? -13.573 3.920 12.480 1.00 98.19 99 ILE A C 1
ATOM 761 O O . ILE A 1 99 ? -14.229 4.954 12.361 1.00 98.19 99 ILE A O 1
ATOM 765 N N . LYS A 1 100 ? -14.103 2.788 12.961 1.00 98.31 100 LYS A N 1
ATOM 766 C CA . LYS A 1 100 ? -15.494 2.709 13.429 1.00 98.31 100 LYS A CA 1
ATOM 767 C C . LYS A 1 100 ? -15.748 3.661 14.599 1.00 98.31 100 LYS A C 1
ATOM 769 O O . LYS A 1 100 ? -16.702 4.429 14.537 1.00 98.31 100 LYS A O 1
ATOM 774 N N . GLU A 1 101 ? -14.875 3.677 15.610 1.00 98.25 101 GLU A N 1
ATOM 775 C CA . GLU A 1 101 ? -15.011 4.600 16.749 1.00 98.25 101 GLU A CA 1
ATOM 776 C C . GLU A 1 101 ? -14.972 6.070 16.300 1.00 98.25 101 GLU A C 1
ATOM 778 O O . GLU A 1 101 ? -15.762 6.891 16.771 1.00 98.25 101 GLU A O 1
ATOM 783 N N . ALA A 1 102 ? -14.068 6.414 15.378 1.00 98.50 102 ALA A N 1
ATOM 784 C CA . ALA A 1 102 ? -13.947 7.770 14.853 1.00 98.50 102 ALA A CA 1
ATOM 785 C C . ALA A 1 102 ? -15.221 8.235 14.137 1.00 98.50 102 ALA A C 1
ATOM 787 O O . ALA A 1 102 ? -15.629 9.385 14.301 1.00 98.50 102 ALA A O 1
ATOM 788 N N . LEU A 1 103 ? -15.846 7.341 13.363 1.00 98.44 103 LEU A N 1
ATOM 789 C CA . LEU A 1 103 ? -17.099 7.611 12.661 1.00 98.44 103 LEU A CA 1
ATOM 790 C C . LEU A 1 103 ? -18.265 7.778 13.637 1.00 98.44 103 LEU A C 1
ATOM 792 O O . LEU A 1 103 ? -18.977 8.773 13.550 1.00 98.44 103 LEU A O 1
ATOM 796 N N . ASP A 1 104 ? -18.425 6.853 14.585 1.00 98.31 104 ASP A N 1
ATOM 797 C CA . ASP A 1 104 ? -19.521 6.891 15.561 1.00 98.31 104 ASP A CA 1
ATOM 798 C C . ASP A 1 104 ? -19.427 8.113 16.488 1.00 98.31 104 ASP A C 1
ATOM 800 O O . ASP A 1 104 ? -20.440 8.678 16.901 1.00 98.31 104 ASP A O 1
ATOM 804 N N . GLY A 1 105 ? -18.203 8.520 16.833 1.00 97.69 105 GLY A N 1
ATOM 805 C CA . GLY A 1 105 ? -17.938 9.658 17.708 1.00 97.69 105 GLY A CA 1
ATOM 806 C C . GLY A 1 105 ? -17.725 10.993 16.994 1.00 97.69 105 GLY A C 1
ATOM 807 O O . GLY A 1 105 ? -17.493 11.984 17.686 1.00 97.69 105 GLY A O 1
ATOM 808 N N . GLU A 1 106 ? -17.729 11.015 15.656 1.00 98.06 106 GLU A N 1
ATOM 809 C CA . GLU A 1 106 ? -17.379 12.174 14.814 1.00 98.06 106 GLU A CA 1
ATOM 810 C C . GLU A 1 106 ? -16.100 12.905 15.274 1.00 98.06 106 GLU A C 1
ATOM 812 O O . GLU A 1 106 ? -16.005 14.135 15.278 1.00 98.06 106 GLU A O 1
ATOM 817 N N . LYS A 1 107 ? -15.093 12.141 15.706 1.00 97.75 107 LYS A N 1
ATOM 818 C CA . LYS A 1 107 ? -13.874 12.667 16.335 1.00 97.75 107 LYS A CA 1
ATOM 819 C C . LYS A 1 107 ? -12.639 11.930 15.837 1.00 97.75 107 LYS A C 1
ATOM 821 O O . LYS A 1 107 ? -12.700 10.773 15.436 1.00 97.75 107 LYS A O 1
ATOM 826 N N . THR A 1 108 ? -11.484 12.577 15.946 1.00 97.81 108 THR A N 1
ATOM 827 C CA . THR A 1 108 ? -10.201 11.887 15.783 1.00 97.81 108 THR A CA 1
ATOM 828 C C . THR A 1 108 ? -9.970 10.937 16.958 1.00 97.81 108 THR A C 1
ATOM 830 O O . THR A 1 108 ? -10.164 11.321 18.114 1.00 97.81 108 THR A O 1
ATOM 833 N N . VAL A 1 109 ? -9.508 9.722 16.665 1.00 98.00 109 VAL A N 1
ATOM 834 C CA . VAL A 1 109 ? -9.095 8.732 17.668 1.00 98.00 109 VAL A CA 1
ATOM 835 C C . VAL A 1 109 ? -7.620 8.390 17.495 1.00 98.00 109 VAL A C 1
ATOM 837 O O . VAL A 1 109 ? -7.093 8.423 16.383 1.00 98.00 109 VAL A O 1
ATOM 840 N N . ASN A 1 110 ? -6.953 8.057 18.597 1.00 97.44 110 ASN A 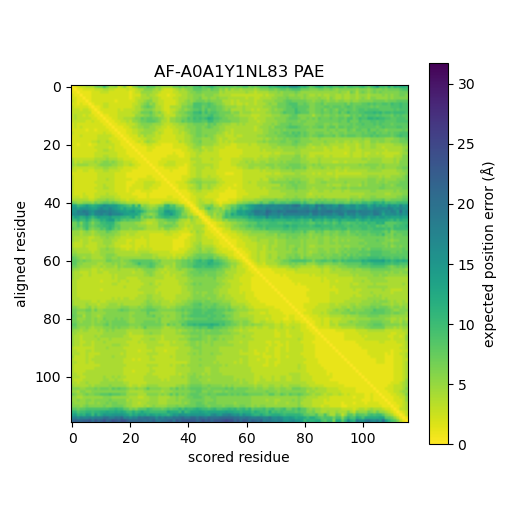N 1
ATOM 841 C CA . ASN A 1 110 ? -5.624 7.464 18.532 1.00 97.44 110 ASN A CA 1
ATOM 842 C C . ASN A 1 110 ? -5.782 5.962 18.311 1.00 97.44 110 ASN A C 1
ATOM 844 O O . ASN A 1 110 ? -6.511 5.304 19.052 1.00 97.44 110 ASN A O 1
ATOM 848 N N . VAL A 1 111 ? -5.096 5.430 17.304 1.00 96.56 111 VAL A N 1
ATOM 849 C CA . VAL A 1 111 ? -5.009 3.981 17.112 1.00 96.56 111 VAL A CA 1
ATOM 850 C C . VAL A 1 111 ? -4.219 3.401 18.285 1.00 96.56 111 VAL A C 1
ATOM 852 O O . VAL A 1 111 ? -3.191 3.961 18.666 1.00 96.56 111 VAL A O 1
ATOM 855 N N . ALA A 1 112 ? -4.723 2.317 18.877 1.00 91.56 112 ALA A N 1
ATOM 856 C CA . ALA A 1 112 ? -4.058 1.663 19.997 1.00 91.56 112 ALA A CA 1
ATOM 857 C C . ALA A 1 112 ? -2.647 1.210 19.596 1.00 91.56 112 ALA A C 1
ATOM 859 O O . ALA A 1 112 ? -2.450 0.698 18.491 1.00 91.56 112 ALA A O 1
ATOM 860 N N . GLU A 1 113 ? -1.682 1.393 20.498 1.00 89.50 113 GLU A N 1
ATOM 861 C CA . GLU A 1 113 ? -0.346 0.831 20.312 1.00 89.50 113 GLU A CA 1
ATOM 862 C C . GLU A 1 113 ? -0.443 -0.694 20.210 1.00 89.50 113 GLU A C 1
ATOM 864 O O . GLU A 1 113 ? -1.211 -1.341 20.930 1.00 89.50 113 GLU A O 1
ATOM 869 N N . TYR A 1 114 ? 0.317 -1.254 19.275 1.00 84.56 114 TYR A N 1
ATOM 870 C CA . TYR A 1 114 ? 0.352 -2.678 19.001 1.00 84.56 114 TYR A CA 1
ATOM 871 C C . TYR A 1 114 ? 1.800 -3.088 18.749 1.00 84.56 114 TYR A C 1
ATOM 873 O O . TYR A 1 114 ? 2.387 -2.699 17.739 1.00 84.56 114 TYR A O 1
ATOM 881 N N . ASP A 1 115 ? 2.363 -3.840 19.691 1.00 76.38 115 ASP A N 1
ATOM 882 C CA . ASP A 1 115 ? 3.701 -4.407 19.565 1.00 76.38 115 ASP A CA 1
ATOM 883 C C . ASP A 1 115 ? 3.638 -5.707 18.753 1.00 76.38 115 ASP A C 1
ATOM 885 O O . ASP A 1 115 ? 2.784 -6.563 19.003 1.00 76.38 115 ASP A O 1
ATOM 889 N N . VAL A 1 116 ? 4.555 -5.834 17.790 1.00 62.09 116 VAL A N 1
ATOM 890 C CA . VAL A 1 116 ? 4.783 -7.038 16.973 1.00 62.09 116 VAL A CA 1
ATOM 891 C C . VAL A 1 116 ? 6.054 -7.729 17.439 1.00 62.09 116 VAL A C 1
ATOM 893 O O . VAL A 1 116 ? 7.075 -7.019 17.595 1.00 62.09 116 VAL A O 1
#

Solvent-accessible surface area (backbone atoms only — not comparable to full-atom values): 6973 Å² total; per-residue (Å²): 100,59,36,72,70,24,12,75,43,64,46,89,91,40,71,62,57,47,30,47,58,47,74,51,79,56,98,70,32,35,41,33,35,63,56,29,38,36,37,32,52,78,42,91,81,67,47,98,84,42,56,74,45,80,44,75,61,87,70,84,92,72,54,58,66,58,55,51,50,51,50,51,54,32,29,78,68,72,75,41,79,76,84,84,39,72,65,61,53,49,54,54,50,51,49,52,50,38,52,50,51,21,63,79,62,75,41,92,66,81,66,78,90,78,92,129

Foldseek 3Di:
DQDDCQQLCLDVVHHNPVDFNDWDDDPAFIATPPVQWTWGFPDPVPDPPTDIDIDRDDDDDDRVVVVVVVQVVCCVVVNDPDPCDPLVVVLVVLVVVQVVVCVVVVHHDDRDDGDD

Organism: Photinus pyralis (NCBI:txid7054)

pLDDT: mean 91.83, std 6.12, range [62.09, 98.5]

Secondary structure (DSSP, 8-state):
--STTTTT--STTS-------EEEE-SSEEEEETT-EEEEESSTT--TTSPEEEEEPP-----HHHHHHHHHHHHHTTSS--SS-HHHHHHHHHHHHHHHHHHHTTS--PPPP---

Sequence (116 aa):
PCNFESGPGENLLILKAGQDFYRIFGTEGCLSVPDRALWSCRDKSRSWHSEITRQEIHVDVAVPFELQLQHFINAVGGLEDVTSTAESGLAALIVCEAIKEALDGEKTVNVAEYDV

Mean predicted aligned error: 5.09 Å